Protein AF-A0A7V0VCF1-F1 (afdb_monomer_lite)

Foldseek 3Di:
DVVVVVVVVVVLVVVVPDDLDQQAAQDKDKDKDKDADDPDPFGIKIWMWIWGHNGNFKIKTKIWIKTKDKDKDDDDQWIKMKIKMKIWIWIKMKTWDCPPPDSNDIDIDMDIDTDIWMWIAMDTPGDPPPDDGDDIDIDD

pLDDT: mean 83.68, std 13.82, range [42.38, 97.62]

Radius of gyration: 20.62 Å; chains: 1; bounding box: 43×27×58 Å

Secondary structure (DSSP, 8-state):
-HHHHHHHHHHHHHGGG-------TT-EEEEEEEEE--STT--EEEEEEEEEESSSSEEEEEEEEEEEEEEEEEETTEEEEEEEEEEEEEEEEEEEE-SS--TT--EEEEEEEEEEEEEEEEEEEE-TT-PPPPPPEEE-

Structure (mmCIF, N/CA/C/O backbone):
data_AF-A0A7V0VCF1-F1
#
_entry.id   AF-A0A7V0VCF1-F1
#
loop_
_atom_site.group_PDB
_atom_site.id
_atom_site.type_symbol
_atom_site.label_atom_id
_atom_site.label_alt_id
_atom_site.label_comp_id
_atom_site.label_asym_id
_atom_site.label_entity_id
_atom_site.label_seq_id
_atom_site.pdbx_PDB_ins_code
_atom_site.Cartn_x
_atom_site.Cartn_y
_atom_site.Cartn_z
_atom_site.occupancy
_atom_site.B_iso_or_equiv
_atom_site.auth_seq_id
_atom_site.auth_comp_id
_atom_site.auth_asym_id
_atom_site.auth_atom_id
_atom_site.pdbx_PDB_model_num
ATOM 1 N N . MET A 1 1 ? 20.584 12.384 0.121 1.00 51.34 1 MET A N 1
ATOM 2 C CA . MET A 1 1 ? 19.445 11.437 0.217 1.00 51.34 1 MET A CA 1
ATOM 3 C C . MET A 1 1 ? 19.478 10.575 1.484 1.00 51.34 1 MET A C 1
ATOM 5 O O . MET A 1 1 ? 18.491 10.571 2.201 1.00 51.34 1 MET A O 1
ATOM 9 N N . LYS A 1 2 ? 20.600 9.924 1.839 1.00 48.72 2 LYS A N 1
ATOM 10 C CA . LYS A 1 2 ? 20.688 9.027 3.019 1.00 48.72 2 LYS A CA 1
ATOM 11 C C . LYS A 1 2 ? 20.358 9.682 4.379 1.00 48.72 2 LYS A C 1
ATOM 13 O O . LYS A 1 2 ? 19.742 9.047 5.222 1.00 48.72 2 LYS A O 1
ATOM 18 N N . LYS A 1 3 ? 20.722 10.958 4.575 1.00 52.03 3 LYS A N 1
ATOM 19 C CA . LYS A 1 3 ? 20.475 11.692 5.835 1.00 52.03 3 LYS A CA 1
ATOM 20 C C . LYS A 1 3 ? 18.990 12.013 6.067 1.00 52.03 3 LYS A C 1
ATOM 22 O O . LYS A 1 3 ? 18.524 11.913 7.190 1.00 52.03 3 LYS A O 1
ATOM 27 N N . PHE A 1 4 ? 18.245 12.325 5.004 1.00 67.06 4 PHE A N 1
ATOM 28 C CA . PHE A 1 4 ? 16.803 12.586 5.089 1.00 67.06 4 PHE A CA 1
ATOM 29 C C . PHE A 1 4 ? 15.997 11.300 5.318 1.00 67.06 4 PHE A C 1
ATOM 31 O O . PHE A 1 4 ? 15.060 11.309 6.104 1.00 67.06 4 PHE A O 1
ATOM 38 N N . PHE A 1 5 ? 16.421 10.180 4.719 1.00 73.19 5 PHE A N 1
ATOM 39 C CA . PHE A 1 5 ? 15.826 8.864 4.974 1.00 73.19 5 PHE A CA 1
ATOM 40 C C . PHE A 1 5 ? 15.970 8.441 6.444 1.00 73.19 5 PHE A C 1
ATOM 42 O O . PHE A 1 5 ? 15.001 8.009 7.060 1.00 73.19 5 PHE A O 1
ATOM 49 N N . LEU A 1 6 ? 17.159 8.631 7.031 1.00 72.38 6 LEU A N 1
ATOM 50 C CA . LEU A 1 6 ? 17.410 8.294 8.434 1.00 72.38 6 LEU A CA 1
ATOM 51 C C . LEU A 1 6 ? 16.569 9.153 9.393 1.00 72.38 6 LEU A C 1
ATOM 53 O O . LEU A 1 6 ? 16.010 8.623 10.346 1.00 72.38 6 LEU A O 1
ATOM 57 N N . ILE A 1 7 ? 16.433 10.455 9.115 1.00 79.44 7 ILE A N 1
ATOM 58 C CA . ILE A 1 7 ? 15.603 11.360 9.923 1.00 79.44 7 ILE A CA 1
ATOM 59 C C . ILE A 1 7 ? 14.131 10.935 9.860 1.00 79.44 7 ILE A C 1
ATOM 61 O O . ILE A 1 7 ? 13.516 10.788 10.908 1.00 79.44 7 ILE A O 1
ATOM 65 N N . SER A 1 8 ? 13.583 10.639 8.675 1.00 70.25 8 SER A N 1
ATOM 66 C CA . SER A 1 8 ? 12.193 10.171 8.554 1.00 70.25 8 SER A CA 1
ATOM 67 C C . SER A 1 8 ? 11.934 8.850 9.283 1.00 70.25 8 SER A C 1
ATOM 69 O O . SER A 1 8 ? 10.912 8.725 9.953 1.00 70.25 8 SER A O 1
ATOM 71 N N . VAL A 1 9 ? 12.855 7.882 9.204 1.00 72.50 9 VAL A N 1
ATOM 72 C CA . VAL A 1 9 ? 12.729 6.593 9.911 1.00 72.50 9 VAL A CA 1
ATOM 73 C C . VAL A 1 9 ? 12.764 6.787 11.430 1.00 72.50 9 VAL A C 1
ATOM 75 O O . VAL A 1 9 ? 11.951 6.201 12.140 1.00 72.50 9 VAL A O 1
ATOM 78 N N . VAL A 1 10 ? 13.653 7.651 11.932 1.00 75.88 10 VAL A N 1
ATOM 79 C CA . VAL A 1 10 ? 13.741 7.964 13.367 1.00 75.88 10 VAL A CA 1
ATOM 80 C C . VAL A 1 10 ? 12.496 8.716 13.847 1.00 75.88 10 VAL A C 1
ATOM 82 O O . VAL A 1 10 ? 11.968 8.389 14.904 1.00 75.88 10 VAL A O 1
ATOM 85 N N . THR A 1 11 ? 11.959 9.659 13.067 1.00 70.38 11 THR A N 1
ATOM 86 C CA . THR A 1 11 ? 10.713 10.363 13.417 1.00 70.38 11 THR A CA 1
ATOM 87 C C . THR A 1 11 ? 9.510 9.413 13.478 1.00 70.38 11 THR A C 1
ATOM 89 O O . THR A 1 11 ? 8.710 9.515 14.404 1.00 70.38 11 THR A O 1
ATOM 92 N N . LEU A 1 12 ? 9.404 8.447 12.558 1.00 64.81 12 LEU A N 1
ATOM 93 C CA . LEU A 1 12 ? 8.354 7.417 12.576 1.00 64.81 12 LEU A CA 1
ATOM 94 C C . LEU A 1 12 ? 8.460 6.478 13.792 1.00 64.81 12 LEU A C 1
ATOM 96 O O . LEU A 1 12 ? 7.439 6.129 14.378 1.00 64.81 12 LEU A O 1
ATOM 100 N N . LEU A 1 13 ? 9.679 6.115 14.203 1.00 62.06 13 LEU A N 1
ATOM 101 C CA . LEU A 1 13 ? 9.933 5.273 15.383 1.00 62.06 13 LEU A CA 1
ATOM 102 C C . LEU A 1 13 ? 9.650 5.986 16.713 1.00 62.06 13 LEU A C 1
ATOM 104 O O . LEU A 1 13 ? 9.249 5.346 17.681 1.00 62.06 13 LEU A O 1
ATOM 108 N N . VAL A 1 14 ? 9.840 7.306 16.782 1.00 61.62 14 VAL A N 1
ATOM 109 C CA . VAL A 1 14 ? 9.536 8.084 17.997 1.00 61.62 14 VAL A CA 1
ATOM 110 C C . VAL A 1 14 ? 8.024 8.272 18.176 1.00 61.62 14 VAL A C 1
ATOM 112 O O . VAL A 1 14 ? 7.539 8.323 19.304 1.00 61.62 14 VAL A O 1
ATOM 115 N N . LEU A 1 15 ? 7.256 8.300 17.083 1.00 55.69 15 LEU A N 1
ATOM 116 C CA . LEU A 1 15 ? 5.796 8.428 17.131 1.00 55.69 15 LEU A CA 1
ATOM 117 C C . LEU A 1 15 ? 5.070 7.121 17.505 1.00 55.69 15 LEU A C 1
ATOM 119 O O . LEU A 1 15 ? 3.889 7.168 17.834 1.00 55.69 15 LEU A O 1
ATOM 123 N N . SER A 1 16 ? 5.747 5.965 17.513 1.00 50.94 16 SER A N 1
ATOM 124 C CA . SER A 1 16 ? 5.117 4.666 17.802 1.00 50.94 16 SER A CA 1
ATOM 125 C C . SER A 1 16 ? 5.040 4.304 19.295 1.00 50.94 16 SER A C 1
ATOM 127 O O . SER A 1 16 ? 4.684 3.177 19.627 1.00 50.94 16 SER A O 1
ATOM 129 N N . GLN A 1 17 ? 5.404 5.212 20.210 1.00 43.22 17 GLN A N 1
ATOM 130 C CA . GLN A 1 17 ? 5.553 4.913 21.647 1.00 43.22 17 GLN A CA 1
ATOM 131 C C . GLN A 1 17 ? 4.283 5.144 22.494 1.00 43.22 17 GLN A C 1
ATOM 133 O O . GLN A 1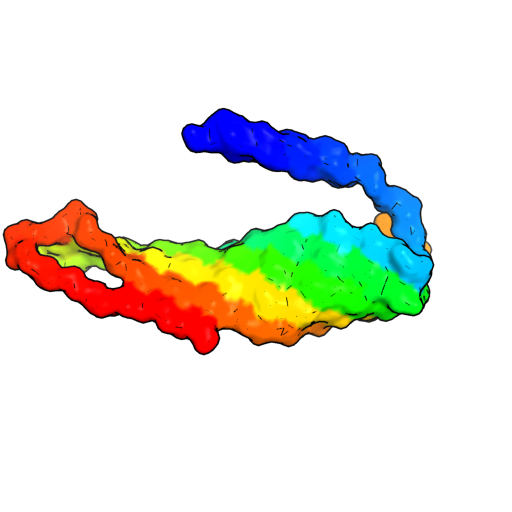 17 ? 4.308 4.896 23.696 1.00 43.22 17 GLN A O 1
ATOM 138 N N . TYR A 1 18 ? 3.157 5.569 21.908 1.00 42.38 18 TYR A N 1
ATOM 139 C CA . TYR A 1 18 ? 1.927 5.828 22.667 1.00 42.38 18 TYR A CA 1
ATOM 140 C C . TYR A 1 18 ? 0.688 5.241 21.994 1.00 42.38 18 TYR A C 1
ATOM 142 O O . TYR A 1 18 ? 0.018 5.921 21.224 1.00 42.38 18 TYR A O 1
ATOM 150 N N . SER A 1 19 ? 0.340 3.998 22.330 1.00 42.62 19 SER A N 1
ATOM 151 C CA . SER A 1 19 ? -1.063 3.555 22.370 1.00 42.62 19 SER A CA 1
ATOM 152 C C . SER A 1 19 ? -1.202 2.244 23.142 1.00 42.62 19 SER A C 1
ATOM 154 O O . SER A 1 19 ? -1.219 1.164 22.569 1.00 42.62 19 SER A O 1
ATOM 156 N N . PHE A 1 20 ? -1.373 2.351 24.462 1.00 45.06 20 PHE A N 1
ATOM 157 C CA . PHE A 1 20 ? -2.037 1.321 25.277 1.00 45.06 20 PHE A CA 1
ATOM 158 C C . PHE A 1 20 ? -3.563 1.538 25.273 1.00 45.06 20 PHE A C 1
ATOM 160 O O . PHE A 1 20 ? -4.230 1.430 26.301 1.00 45.06 20 PHE A O 1
ATOM 167 N N . ALA A 1 21 ? -4.126 1.954 24.137 1.00 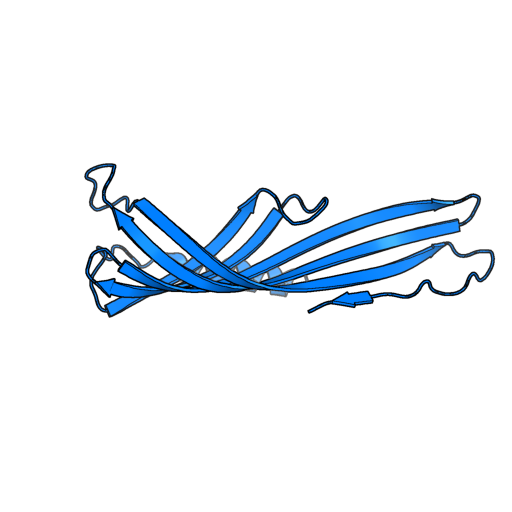51.00 21 ALA A N 1
ATOM 168 C CA . ALA A 1 21 ? -5.536 2.291 24.051 1.00 51.00 21 ALA A CA 1
ATOM 169 C C . ALA A 1 21 ? -6.333 1.042 23.676 1.00 51.00 21 ALA A C 1
ATOM 171 O O . ALA A 1 21 ? -6.407 0.662 22.513 1.00 51.00 21 ALA A O 1
ATOM 172 N N . GLN A 1 22 ? -6.943 0.435 24.693 1.00 60.00 22 GLN A N 1
ATOM 173 C CA . GLN A 1 22 ? -8.069 -0.483 24.551 1.00 60.00 22 GLN A CA 1
ATOM 174 C C . GLN A 1 22 ? -9.029 0.066 23.474 1.00 60.00 22 GLN A C 1
ATOM 176 O O . GLN A 1 22 ? -9.417 1.238 23.543 1.00 60.00 22 GLN A O 1
ATOM 181 N N . VAL A 1 23 ? -9.345 -0.755 22.470 1.00 66.38 23 VAL A N 1
ATOM 182 C CA . VAL A 1 23 ? -10.246 -0.473 21.337 1.00 66.38 23 VAL A CA 1
ATOM 183 C C . VAL A 1 23 ? -11.548 0.129 21.877 1.00 66.38 23 VAL A C 1
ATOM 185 O O . VAL A 1 23 ? -12.319 -0.546 22.556 1.00 66.38 23 VAL A O 1
ATOM 188 N N . LYS A 1 24 ? -11.766 1.430 21.654 1.00 80.06 24 LYS A N 1
ATOM 189 C CA . LYS A 1 24 ? -12.976 2.149 22.077 1.00 80.06 24 LYS A CA 1
ATOM 190 C C . LYS A 1 24 ? -13.572 2.900 20.889 1.00 80.06 24 LYS A C 1
ATOM 192 O O . LYS A 1 24 ? -12.808 3.422 20.075 1.00 80.06 24 LYS A O 1
ATOM 197 N N . PRO A 1 25 ? -14.909 3.015 20.805 1.00 87.69 25 PRO A N 1
ATOM 198 C CA . PRO A 1 25 ? -15.558 3.805 19.772 1.00 87.69 25 PRO A CA 1
ATOM 199 C C . PRO A 1 25 ? -15.020 5.236 19.803 1.00 87.69 25 PRO A C 1
ATOM 201 O O . PRO A 1 25 ? -14.855 5.821 20.875 1.00 87.69 25 PRO A O 1
ATOM 204 N N . GLY A 1 26 ? -14.731 5.786 18.630 1.00 89.00 26 GLY A N 1
ATOM 205 C CA . GLY A 1 26 ? -14.136 7.109 18.480 1.00 89.00 26 GLY A CA 1
ATOM 206 C C . GLY A 1 26 ? -12.607 7.143 18.500 1.00 89.00 26 GLY A C 1
ATOM 207 O O . GLY A 1 26 ? -12.038 8.174 18.136 1.00 89.00 26 GLY A O 1
ATOM 208 N N . ASN A 1 27 ? -11.921 6.052 18.862 1.00 89.06 27 ASN A N 1
ATOM 209 C CA . ASN A 1 27 ? -10.466 6.002 18.728 1.00 89.06 27 ASN A CA 1
ATOM 210 C C . ASN A 1 27 ? -10.068 5.994 17.248 1.00 89.06 27 ASN A C 1
ATOM 212 O O . ASN A 1 27 ? -10.730 5.388 16.403 1.00 89.06 27 ASN A O 1
ATOM 216 N N . THR A 1 28 ? -8.946 6.654 16.963 1.00 91.81 28 THR A N 1
ATOM 217 C CA . THR A 1 28 ? -8.308 6.656 15.646 1.00 91.81 28 THR A CA 1
ATOM 218 C C . THR A 1 28 ? -6.939 6.003 15.751 1.00 91.81 28 THR A C 1
ATOM 220 O O . THR A 1 28 ? -6.167 6.341 16.649 1.00 91.81 28 THR A O 1
ATOM 223 N N . PHE A 1 29 ? -6.624 5.110 14.819 1.00 89.94 29 PHE A N 1
ATOM 224 C CA . PHE A 1 29 ? -5.330 4.447 14.716 1.00 89.94 29 PHE A CA 1
ATOM 225 C C . PHE A 1 29 ? -4.661 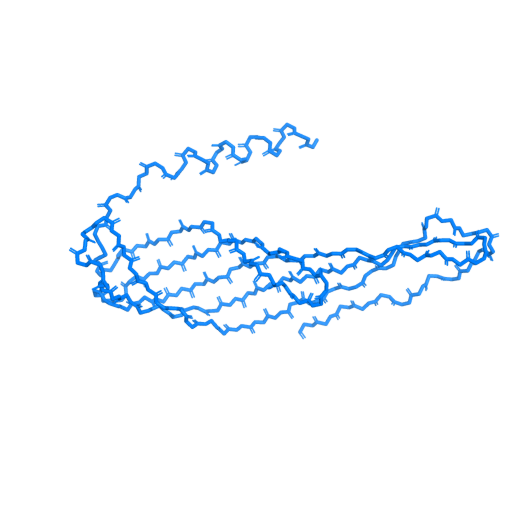4.824 13.401 1.00 89.94 29 PHE A C 1
ATOM 227 O O . PHE A 1 29 ? -5.308 4.912 12.360 1.00 89.94 29 PHE A O 1
ATOM 234 N N . LEU A 1 30 ? -3.352 5.038 13.453 1.00 93.50 30 LEU A N 1
ATOM 235 C CA . LEU A 1 30 ? -2.507 5.239 12.285 1.00 93.50 30 LEU A CA 1
ATOM 236 C C . LEU A 1 30 ? -1.291 4.335 12.443 1.00 93.50 30 LEU A C 1
ATOM 238 O O . LEU A 1 30 ? -0.608 4.403 13.466 1.00 93.50 30 LEU A O 1
ATOM 242 N N . GLY A 1 31 ? -1.018 3.497 11.449 1.00 89.69 31 GLY A N 1
ATOM 243 C CA . GLY A 1 31 ? 0.054 2.517 11.537 1.00 89.69 31 GLY A CA 1
ATOM 244 C C . GLY A 1 31 ? 0.795 2.307 10.221 1.00 89.69 31 GLY A C 1
ATOM 245 O O . GLY A 1 31 ? 0.261 2.566 9.140 1.00 89.69 31 GLY A O 1
ATOM 246 N N . PRO A 1 32 ? 2.055 1.848 10.287 1.00 93.06 32 PRO A N 1
ATOM 247 C CA . PRO A 1 32 ? 2.738 1.302 9.130 1.00 93.06 32 PRO A CA 1
ATOM 248 C C . PRO A 1 32 ? 2.178 -0.075 8.770 1.00 93.06 32 PRO A C 1
ATOM 250 O O . PRO A 1 32 ? 1.840 -0.881 9.635 1.00 93.06 32 PRO A O 1
ATOM 253 N N . LYS A 1 33 ? 2.147 -0.372 7.472 1.00 89.25 33 LYS A N 1
ATOM 254 C CA . LYS A 1 33 ? 1.730 -1.662 6.922 1.00 89.25 33 LYS A CA 1
ATOM 255 C C . LYS A 1 33 ? 2.813 -2.204 6.003 1.00 89.25 33 LYS A C 1
ATOM 257 O O . LYS A 1 33 ? 3.317 -1.486 5.141 1.00 89.25 33 LYS A O 1
ATOM 262 N N . VAL A 1 34 ? 3.129 -3.484 6.151 1.00 90.44 34 VAL A N 1
ATOM 263 C CA . VAL A 1 34 ? 3.980 -4.235 5.222 1.00 90.44 34 VAL A CA 1
ATOM 264 C C . VAL A 1 34 ? 3.176 -5.427 4.723 1.00 90.44 34 VAL A C 1
ATOM 266 O O . VAL A 1 34 ? 2.536 -6.112 5.516 1.00 90.44 34 VAL A O 1
ATOM 269 N N . ALA A 1 35 ? 3.180 -5.659 3.414 1.00 86.25 35 ALA A N 1
ATOM 270 C CA . ALA A 1 35 ? 2.554 -6.821 2.796 1.00 86.25 35 ALA A CA 1
ATOM 271 C C . ALA A 1 35 ? 3.605 -7.692 2.113 1.00 86.25 35 ALA A C 1
ATOM 273 O O . ALA A 1 35 ? 4.502 -7.189 1.431 1.00 86.25 35 ALA A O 1
ATOM 274 N N . LEU A 1 36 ? 3.449 -9.000 2.293 1.00 83.50 36 LEU A N 1
ATOM 275 C CA . LEU A 1 36 ? 4.169 -10.032 1.559 1.00 83.50 36 LEU A CA 1
ATOM 276 C C . LEU A 1 36 ? 3.302 -10.458 0.373 1.00 83.50 36 LEU A C 1
ATOM 278 O O . LEU A 1 36 ? 2.111 -10.705 0.551 1.00 83.50 36 LEU A O 1
ATOM 282 N N . GLY A 1 37 ? 3.900 -10.545 -0.815 1.00 68.25 37 GLY A N 1
ATOM 283 C CA . GLY A 1 37 ? 3.171 -10.836 -2.052 1.00 68.25 37 GLY A CA 1
ATOM 284 C C . GLY A 1 37 ? 2.535 -9.578 -2.643 1.00 68.25 37 GLY A C 1
ATOM 285 O O . GLY A 1 37 ? 1.446 -9.163 -2.254 1.00 68.25 37 GLY A O 1
ATOM 286 N N . GLY A 1 38 ? 3.247 -8.946 -3.575 1.00 64.94 38 GLY A N 1
ATOM 287 C CA . GLY A 1 38 ? 2.726 -7.865 -4.407 1.00 64.94 38 GLY A CA 1
ATOM 288 C C . GLY A 1 38 ? 2.181 -8.379 -5.742 1.00 64.94 38 GLY A C 1
ATOM 289 O O . GLY A 1 38 ? 2.110 -9.579 -5.998 1.00 64.94 38 GLY A O 1
ATOM 290 N N . VAL A 1 39 ? 1.800 -7.451 -6.618 1.00 65.81 39 VAL A N 1
ATOM 291 C CA . VAL A 1 39 ? 1.379 -7.770 -7.990 1.00 65.81 39 VAL A CA 1
ATOM 292 C C . VAL A 1 39 ? 2.611 -8.080 -8.849 1.00 65.81 39 VAL A C 1
ATOM 294 O O . VAL A 1 39 ? 3.586 -7.323 -8.861 1.00 65.81 39 VAL A O 1
ATOM 297 N N . GLY A 1 40 ? 2.569 -9.190 -9.589 1.00 71.69 40 GLY A N 1
ATOM 298 C CA . GLY A 1 40 ? 3.672 -9.641 -10.441 1.00 71.69 40 GLY A CA 1
ATOM 299 C C . GLY A 1 40 ? 4.830 -10.230 -9.630 1.00 71.69 40 GLY A C 1
ATOM 300 O O . GLY A 1 40 ? 4.616 -11.094 -8.785 1.00 71.69 40 GLY A O 1
ATOM 301 N N . LYS A 1 41 ? 6.065 -9.776 -9.890 1.00 76.00 41 LYS A N 1
ATOM 302 C CA . LYS A 1 41 ? 7.263 -10.223 -9.149 1.00 76.00 41 LYS A CA 1
ATOM 303 C C . LYS A 1 41 ? 7.616 -9.348 -7.945 1.00 76.00 41 LYS A C 1
ATOM 305 O O . LYS A 1 41 ? 8.667 -9.544 -7.336 1.00 76.00 41 LYS A O 1
ATOM 310 N N . ALA A 1 42 ? 6.774 -8.380 -7.585 1.00 78.38 42 ALA A N 1
ATOM 311 C CA . ALA A 1 42 ? 7.014 -7.603 -6.380 1.00 78.38 42 ALA A CA 1
ATOM 312 C C . ALA A 1 42 ? 6.861 -8.494 -5.138 1.00 78.38 42 ALA A C 1
ATOM 314 O O . ALA A 1 42 ? 5.788 -9.026 -4.864 1.00 78.38 42 ALA A O 1
ATOM 315 N N . SER A 1 43 ? 7.939 -8.660 -4.374 1.00 77.69 43 SER A N 1
ATOM 316 C CA . SER A 1 43 ? 7.946 -9.499 -3.169 1.00 77.69 43 SER A CA 1
ATOM 317 C C . SER A 1 43 ? 7.378 -8.784 -1.942 1.00 77.69 43 SER A C 1
ATOM 319 O O . SER A 1 43 ? 6.847 -9.435 -1.041 1.00 77.69 43 SER A O 1
ATOM 321 N N . LEU A 1 44 ? 7.470 -7.450 -1.918 1.00 86.94 44 LEU A N 1
ATOM 322 C CA . LEU A 1 44 ? 7.095 -6.614 -0.784 1.00 86.94 44 LEU A CA 1
ATOM 323 C C . LEU A 1 44 ? 6.282 -5.392 -1.216 1.00 86.94 44 LEU A C 1
ATOM 325 O O . LEU A 1 44 ? 6.528 -4.775 -2.257 1.00 86.94 44 LEU A O 1
ATOM 329 N N . GLY A 1 45 ? 5.331 -5.018 -0.367 1.00 88.56 45 GLY A N 1
ATOM 330 C CA . GLY A 1 45 ? 4.657 -3.726 -0.394 1.00 88.56 45 GLY A CA 1
ATOM 331 C C . GLY A 1 45 ? 4.739 -3.053 0.971 1.00 88.56 45 GLY A C 1
ATOM 332 O O . GLY A 1 45 ? 4.736 -3.727 1.999 1.00 88.56 45 GLY A O 1
ATOM 333 N N . TYR A 1 46 ? 4.805 -1.729 0.989 1.00 92.19 46 TYR A N 1
ATOM 334 C CA . TYR A 1 46 ? 4.837 -0.924 2.208 1.00 92.19 46 TYR A CA 1
ATOM 335 C C . TYR A 1 46 ? 3.825 0.208 2.121 1.00 92.19 46 TYR A C 1
ATOM 337 O O . TYR A 1 46 ? 3.508 0.699 1.041 1.00 92.19 46 TYR A O 1
ATOM 345 N N . GLY A 1 47 ? 3.296 0.625 3.260 1.00 92.81 47 GLY A N 1
ATOM 346 C CA . GLY A 1 47 ? 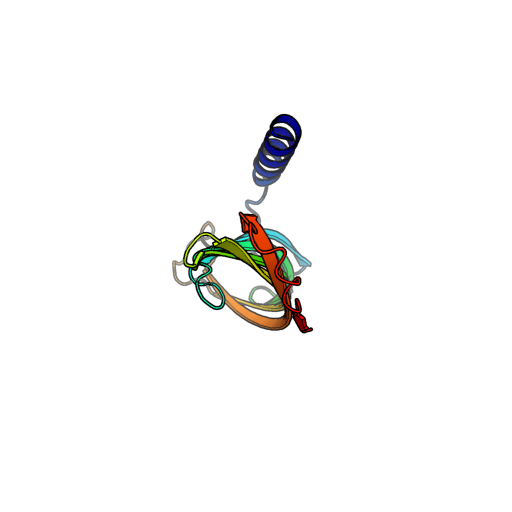2.226 1.600 3.283 1.00 92.81 47 GLY A CA 1
ATOM 347 C C . GLY A 1 47 ? 1.821 2.018 4.679 1.00 92.81 47 GLY A C 1
ATOM 348 O O . GLY A 1 47 ? 2.536 1.773 5.650 1.00 92.81 47 GLY A O 1
ATOM 349 N N . LEU A 1 48 ? 0.656 2.646 4.745 1.00 95.12 48 LEU A N 1
ATOM 350 C CA . LEU A 1 48 ? 0.035 3.129 5.967 1.00 95.12 48 LEU A CA 1
ATOM 351 C C . LEU A 1 48 ? -1.435 2.709 6.001 1.00 95.12 48 LEU A C 1
ATOM 353 O O . LEU A 1 48 ? -2.099 2.669 4.960 1.00 95.12 48 LEU A O 1
ATOM 357 N N . ASN A 1 49 ? -1.942 2.440 7.198 1.00 94.19 49 ASN A N 1
ATOM 358 C CA . ASN A 1 49 ? -3.367 2.326 7.480 1.00 94.19 49 ASN A CA 1
ATOM 359 C C . ASN A 1 49 ? -3.788 3.451 8.424 1.00 94.19 49 ASN A C 1
ATOM 361 O O . ASN A 1 49 ? -3.102 3.722 9.405 1.00 94.19 49 ASN A O 1
ATOM 365 N N . ALA A 1 50 ? -4.920 4.078 8.135 1.00 94.75 50 ALA A N 1
ATOM 366 C CA . ALA A 1 50 ? -5.617 4.967 9.050 1.00 94.75 50 ALA A CA 1
ATOM 367 C C . ALA A 1 50 ? -7.000 4.376 9.310 1.00 94.75 50 ALA A C 1
ATOM 369 O O . ALA A 1 50 ? -7.694 4.016 8.361 1.00 94.75 50 ALA A O 1
ATOM 370 N N . GLU A 1 51 ? -7.395 4.274 10.568 1.00 95.50 51 GLU A N 1
ATOM 371 C CA . GLU A 1 51 ? -8.628 3.624 10.994 1.00 95.50 51 GLU A CA 1
ATOM 372 C C . GLU A 1 51 ? -9.342 4.464 12.046 1.00 95.50 51 GLU A C 1
ATOM 374 O O . GLU A 1 51 ? -8.709 5.013 12.940 1.00 95.50 51 GLU A O 1
ATOM 379 N N . TYR A 1 52 ? -10.665 4.520 11.953 1.00 94.81 52 TYR A N 1
ATOM 380 C CA . TYR A 1 52 ? -11.559 5.100 12.937 1.00 94.81 52 TYR A CA 1
ATOM 381 C C . TYR A 1 52 ? -12.561 4.043 13.412 1.00 94.81 52 TYR A C 1
ATOM 383 O O . TYR A 1 52 ? -13.283 3.458 12.600 1.00 94.81 52 TYR A O 1
ATOM 391 N N . LEU A 1 53 ? -12.636 3.815 14.724 1.00 93.94 53 LEU A N 1
ATOM 392 C CA . LEU A 1 53 ? -13.575 2.857 15.306 1.00 93.94 53 LEU A CA 1
ATOM 393 C C . LEU A 1 53 ? -14.981 3.449 15.416 1.00 93.94 53 LEU A C 1
ATOM 395 O O . LEU A 1 53 ? -15.219 4.384 16.181 1.00 93.94 53 LEU A O 1
ATOM 399 N N . LEU A 1 54 ? -15.935 2.849 14.703 1.00 93.44 54 LEU A N 1
ATOM 400 C CA . LEU A 1 54 ? -17.360 3.181 14.792 1.00 93.44 54 LEU A CA 1
ATOM 401 C C . LEU A 1 54 ? -18.024 2.547 16.020 1.00 93.44 54 LEU A C 1
ATOM 403 O O . LEU A 1 54 ? -18.995 3.077 16.553 1.00 93.44 54 LEU A O 1
ATOM 407 N N . SER A 1 55 ? -17.518 1.397 16.460 1.00 91.38 55 SER A N 1
ATOM 408 C CA . SER A 1 55 ? -18.005 0.665 17.631 1.00 91.38 55 SER A CA 1
ATOM 409 C C . SER A 1 55 ? -16.857 -0.096 18.298 1.00 91.38 55 SER A C 1
ATOM 411 O O . SER A 1 55 ? -15.713 0.005 17.863 1.00 91.38 55 SER A O 1
ATOM 413 N N . ASN A 1 56 ? -17.152 -0.886 19.334 1.00 87.25 56 ASN A N 1
ATOM 414 C CA . ASN A 1 56 ? -16.150 -1.717 20.013 1.00 87.25 56 ASN A CA 1
ATOM 415 C C . ASN A 1 56 ? -15.515 -2.776 19.095 1.00 87.25 56 ASN A C 1
ATOM 417 O O . ASN A 1 56 ? -14.468 -3.311 19.433 1.00 87.25 56 ASN A O 1
ATOM 421 N N . ASN A 1 57 ? -16.154 -3.107 17.969 1.00 91.31 57 ASN A N 1
ATOM 422 C CA . ASN A 1 57 ? -15.746 -4.224 17.119 1.00 91.31 57 ASN A CA 1
ATOM 423 C C . ASN A 1 57 ? -15.626 -3.854 15.645 1.00 91.31 57 ASN A C 1
ATOM 425 O O . ASN A 1 57 ? -15.228 -4.699 14.857 1.00 91.31 57 ASN A O 1
ATOM 429 N N . LEU A 1 58 ? -16.001 -2.641 15.241 1.00 94.62 58 LEU A N 1
ATOM 430 C CA . LEU A 1 58 ? -16.065 -2.273 13.831 1.00 94.62 58 LEU A CA 1
ATOM 431 C C . LEU A 1 58 ? -15.383 -0.935 13.601 1.00 94.62 58 LEU A C 1
ATOM 433 O O . LEU A 1 58 ? -15.732 0.057 14.248 1.00 94.62 58 LEU A O 1
ATOM 437 N N . GLY A 1 59 ? -14.457 -0.924 12.650 1.00 95.19 59 GLY A N 1
ATOM 438 C CA . GLY A 1 59 ? -13.742 0.258 12.207 1.00 95.19 59 GLY A CA 1
ATOM 439 C C . GLY A 1 59 ? -13.867 0.468 10.705 1.00 95.19 59 GLY A C 1
ATOM 440 O O . GLY A 1 59 ? -14.183 -0.435 9.926 1.00 95.19 59 GLY A O 1
ATOM 441 N N . VAL A 1 60 ? -13.654 1.712 10.300 1.00 97.56 60 VAL A N 1
ATOM 442 C CA . VAL A 1 60 ? -13.592 2.127 8.900 1.00 97.56 60 VAL A CA 1
ATOM 443 C C . VAL A 1 60 ? -12.384 3.015 8.698 1.00 97.56 60 VAL A C 1
ATOM 445 O O . VAL A 1 60 ? -11.946 3.712 9.611 1.00 97.56 60 VAL A O 1
ATOM 448 N N . GLY A 1 61 ? -11.833 3.021 7.495 1.00 96.00 61 GLY A N 1
ATOM 449 C CA . GLY A 1 61 ? -10.643 3.807 7.252 1.00 96.00 61 GLY A CA 1
ATOM 450 C C . GLY A 1 61 ? -10.100 3.689 5.848 1.00 96.00 61 GLY A C 1
ATOM 451 O O . GLY A 1 61 ? -10.817 3.356 4.903 1.00 96.00 61 GLY A O 1
ATOM 452 N N . PHE A 1 62 ? -8.809 3.965 5.728 1.00 97.12 62 PHE A N 1
ATOM 453 C CA . PHE A 1 62 ? -8.096 3.964 4.465 1.00 97.12 62 PHE A CA 1
ATOM 454 C C . PHE A 1 62 ? -6.757 3.252 4.595 1.00 97.12 62 PHE A C 1
ATOM 456 O O . PHE A 1 62 ? -6.055 3.368 5.599 1.00 97.12 62 PHE A O 1
ATOM 463 N N . THR A 1 63 ? -6.386 2.547 3.535 1.00 95.56 63 THR A N 1
ATOM 464 C CA . THR A 1 63 ? -5.064 1.963 3.354 1.00 95.56 63 THR A CA 1
ATOM 465 C C . THR A 1 63 ? -4.432 2.557 2.099 1.00 95.56 63 THR A C 1
ATOM 467 O O . THR A 1 63 ? -5.004 2.485 1.010 1.00 95.56 63 THR A O 1
ATOM 470 N N . GLY A 1 64 ? -3.228 3.104 2.249 1.00 95.50 64 GLY A N 1
ATOM 471 C CA . GLY A 1 64 ? -2.370 3.516 1.141 1.00 95.50 64 GLY A CA 1
ATOM 472 C C . GLY A 1 64 ? -1.137 2.624 1.085 1.00 95.50 64 GLY A C 1
ATOM 473 O O . GLY A 1 64 ? -0.454 2.486 2.097 1.00 95.50 64 GLY A O 1
ATOM 474 N N . MET A 1 65 ? -0.836 2.010 -0.061 1.00 93.56 65 MET A N 1
ATOM 475 C CA . MET A 1 65 ? 0.341 1.141 -0.208 1.00 93.56 65 MET A CA 1
ATOM 476 C C . MET A 1 65 ? 1.101 1.405 -1.501 1.00 93.56 65 MET A C 1
ATOM 478 O O . MET A 1 65 ? 0.514 1.747 -2.520 1.00 93.56 65 MET A O 1
ATOM 482 N N . TYR A 1 66 ? 2.407 1.174 -1.465 1.00 92.12 66 TYR A N 1
ATOM 483 C CA . TYR A 1 66 ? 3.287 1.131 -2.620 1.00 92.12 66 TYR A CA 1
ATOM 484 C C . TYR A 1 66 ? 3.942 -0.247 -2.715 1.00 92.12 66 TYR A C 1
ATOM 486 O O . TYR A 1 66 ? 4.363 -0.823 -1.711 1.00 92.12 66 TYR A O 1
ATOM 494 N N . SER A 1 67 ? 4.077 -0.759 -3.931 1.00 92.31 67 SER A N 1
ATOM 495 C CA . SER A 1 67 ? 4.883 -1.939 -4.230 1.00 92.31 67 SER A CA 1
ATOM 496 C C . SER A 1 67 ? 5.540 -1.767 -5.592 1.00 92.31 67 SER A C 1
ATOM 498 O O . SER A 1 67 ? 4.926 -1.229 -6.510 1.00 92.31 67 SER A O 1
ATOM 500 N N . GLY A 1 68 ? 6.785 -2.201 -5.747 1.00 91.06 68 GLY A N 1
ATOM 501 C CA . GLY A 1 68 ? 7.490 -2.071 -7.015 1.00 91.06 68 GLY A CA 1
ATOM 502 C C . GLY A 1 68 ? 8.608 -3.085 -7.162 1.00 91.06 68 GLY A C 1
ATOM 503 O O . GLY A 1 68 ? 9.123 -3.610 -6.175 1.00 91.06 68 GLY A O 1
ATOM 504 N N . TYR A 1 69 ? 8.960 -3.365 -8.409 1.00 90.69 69 TYR A N 1
ATOM 505 C CA . TYR A 1 69 ? 10.049 -4.260 -8.773 1.00 90.69 69 TYR A CA 1
ATOM 506 C C . TYR A 1 69 ? 10.648 -3.841 -10.113 1.00 90.69 69 TYR A C 1
ATOM 508 O O . TYR A 1 69 ? 10.026 -3.110 -10.884 1.00 90.69 69 TYR A O 1
ATOM 516 N N . SER A 1 70 ? 11.857 -4.318 -10.384 1.00 92.12 70 SER A N 1
ATOM 517 C CA . SER A 1 70 ? 12.525 -4.107 -11.663 1.00 92.12 70 SER A CA 1
ATOM 518 C C . SER A 1 70 ? 12.989 -5.432 -12.244 1.00 92.12 70 SER A C 1
ATOM 520 O O . SER A 1 70 ? 13.276 -6.378 -11.510 1.00 92.12 70 SER A O 1
ATOM 522 N N . GLU A 1 71 ? 13.079 -5.477 -13.565 1.00 91.81 71 GLU A N 1
ATOM 523 C CA . GLU A 1 71 ? 13.586 -6.607 -14.326 1.00 91.81 71 GLU A CA 1
ATOM 524 C C . GLU A 1 71 ? 14.624 -6.124 -15.333 1.00 91.81 71 GLU A C 1
ATOM 526 O O . GLU A 1 71 ? 14.337 -5.261 -16.166 1.00 91.81 71 GLU A O 1
ATOM 531 N N . ASP A 1 72 ? 15.817 -6.706 -15.267 1.00 93.50 72 ASP A N 1
ATOM 532 C CA . ASP A 1 72 ? 16.892 -6.421 -16.208 1.00 93.50 72 ASP A CA 1
ATOM 533 C C . ASP A 1 72 ? 16.833 -7.384 -17.393 1.00 93.50 72 ASP A C 1
ATOM 535 O O . ASP A 1 72 ? 16.714 -8.600 -17.232 1.00 93.50 72 ASP A O 1
ATOM 539 N N . TYR A 1 73 ? 16.970 -6.829 -18.592 1.00 91.19 73 TYR A N 1
ATOM 540 C CA . TYR A 1 73 ? 17.000 -7.566 -19.844 1.00 91.19 73 TYR A CA 1
ATOM 541 C C . TYR A 1 73 ? 18.315 -7.300 -20.563 1.00 91.19 73 TYR A C 1
ATOM 543 O O . TYR A 1 73 ? 18.721 -6.153 -20.769 1.00 91.19 73 TYR A O 1
ATOM 551 N N . ASN A 1 74 ? 18.959 -8.388 -20.978 1.00 91.81 74 ASN A N 1
ATOM 552 C CA . ASN A 1 74 ? 20.166 -8.360 -21.786 1.00 91.81 74 ASN A CA 1
ATOM 553 C C . ASN A 1 74 ? 19.853 -8.951 -23.159 1.00 91.81 74 ASN A C 1
ATOM 555 O O . ASN A 1 74 ? 19.394 -10.086 -23.276 1.00 91.81 74 ASN A O 1
ATOM 559 N N . PHE A 1 75 ? 20.123 -8.167 -24.190 1.00 85.56 75 PHE A N 1
ATOM 560 C CA . PHE A 1 75 ? 20.065 -8.540 -25.595 1.00 85.56 75 PHE A CA 1
ATOM 561 C C . PHE A 1 75 ? 21.493 -8.562 -26.147 1.00 85.56 75 PHE A C 1
ATOM 563 O O . PHE A 1 75 ? 22.413 -8.025 -25.532 1.00 85.56 75 PHE A O 1
ATOM 570 N N . PHE A 1 76 ? 21.707 -9.175 -27.311 1.00 83.12 76 PHE A N 1
ATOM 571 C CA . PHE A 1 76 ? 23.031 -9.238 -27.939 1.00 83.12 76 PHE A CA 1
ATOM 572 C C . PHE A 1 76 ? 23.625 -7.823 -28.119 1.00 83.12 76 PHE A C 1
ATOM 574 O O . PHE A 1 76 ? 23.226 -7.083 -29.012 1.00 83.12 76 PHE A O 1
ATOM 581 N N . GLY A 1 77 ? 24.536 -7.425 -27.224 1.00 83.44 77 GLY A N 1
ATOM 582 C CA . GLY A 1 77 ? 25.169 -6.102 -27.196 1.00 83.44 77 GLY A CA 1
ATOM 583 C C . GLY A 1 77 ? 24.369 -4.965 -26.539 1.00 83.44 77 GLY A C 1
ATOM 584 O O . GLY A 1 77 ? 24.967 -3.943 -26.229 1.00 83.44 77 GLY A O 1
ATOM 585 N N . ALA A 1 78 ? 23.071 -5.114 -26.265 1.00 88.88 78 ALA A N 1
ATOM 586 C CA . ALA A 1 78 ? 22.226 -4.067 -25.672 1.00 88.88 78 ALA A CA 1
ATOM 587 C C . ALA A 1 78 ? 21.611 -4.522 -24.342 1.00 88.88 78 ALA A C 1
ATOM 589 O O . ALA A 1 78 ? 21.364 -5.705 -24.143 1.00 88.88 78 ALA A O 1
ATOM 590 N N . SER A 1 79 ? 21.325 -3.603 -23.424 1.00 93.31 79 SER A N 1
ATOM 591 C CA . SER A 1 79 ? 20.669 -3.938 -22.157 1.00 93.31 79 SER A CA 1
ATOM 592 C C . SER A 1 79 ? 19.781 -2.813 -21.655 1.00 93.31 79 SER A C 1
ATOM 594 O O . SER A 1 79 ? 20.036 -1.630 -21.898 1.00 93.31 79 SER A O 1
ATOM 596 N N . GLY A 1 80 ? 18.739 -3.169 -20.917 1.00 93.19 80 GLY A N 1
ATOM 597 C CA . GLY A 1 80 ? 17.878 -2.200 -20.258 1.00 93.19 80 GLY A CA 1
ATOM 598 C C . GLY A 1 80 ? 17.040 -2.822 -19.157 1.00 93.19 80 GLY A C 1
ATOM 599 O O . GLY A 1 80 ? 17.047 -4.036 -18.962 1.00 93.19 80 GLY A O 1
ATOM 600 N N . THR A 1 81 ? 16.351 -1.964 -18.422 1.00 95.12 81 THR A N 1
ATOM 601 C CA . THR A 1 81 ? 15.595 -2.322 -17.230 1.00 95.12 81 THR A CA 1
ATOM 602 C C . THR A 1 81 ? 14.152 -1.891 -17.405 1.00 95.12 81 THR A C 1
ATOM 604 O O . THR A 1 81 ? 13.881 -0.724 -17.699 1.00 95.12 81 THR A O 1
ATOM 607 N N . TRP A 1 82 ? 13.227 -2.820 -17.179 1.00 93.69 82 TRP A N 1
ATOM 608 C CA . TRP A 1 82 ? 11.839 -2.483 -16.896 1.00 93.69 82 TRP A CA 1
ATOM 609 C C . TRP A 1 82 ? 11.681 -2.224 -15.402 1.00 93.69 82 TRP A C 1
ATOM 611 O O . TRP A 1 82 ? 12.101 -3.036 -14.584 1.00 93.69 82 TRP A O 1
ATOM 621 N N . SER A 1 83 ? 11.055 -1.111 -15.042 1.00 93.19 83 SER A N 1
ATOM 622 C CA . SER A 1 83 ? 10.649 -0.798 -13.676 1.00 93.19 83 SER A CA 1
ATOM 623 C C . SER A 1 83 ? 9.136 -0.708 -13.601 1.00 93.19 83 SER A C 1
ATOM 625 O O . SER A 1 83 ? 8.511 0.038 -14.359 1.00 93.19 83 SER A O 1
ATOM 627 N N . TYR A 1 84 ? 8.575 -1.446 -12.652 1.00 91.75 84 TYR A N 1
ATOM 628 C CA . TYR A 1 84 ? 7.149 -1.550 -12.403 1.00 91.75 84 TYR A CA 1
ATOM 629 C C . TYR A 1 84 ? 6.832 -1.027 -11.009 1.00 91.75 84 TYR A C 1
ATOM 631 O O . TYR A 1 84 ? 7.501 -1.379 -10.032 1.00 91.75 84 TYR A O 1
ATOM 639 N N . SER A 1 85 ? 5.788 -0.218 -10.898 1.00 91.69 85 SER A N 1
ATOM 640 C CA . SER A 1 85 ? 5.285 0.263 -9.617 1.00 91.69 85 SER A CA 1
ATOM 641 C C . SER A 1 85 ? 3.769 0.180 -9.548 1.00 91.69 85 SER A C 1
ATOM 643 O O . SER A 1 85 ? 3.066 0.234 -10.553 1.00 91.69 85 SER A O 1
ATOM 645 N N . ASN A 1 86 ? 3.284 0.012 -8.326 1.00 91.38 86 ASN A N 1
ATOM 646 C CA . ASN A 1 86 ? 1.886 -0.109 -7.969 1.00 91.38 86 ASN A CA 1
ATOM 647 C C . ASN A 1 86 ? 1.629 0.790 -6.769 1.00 91.38 86 ASN A C 1
ATOM 649 O O . ASN A 1 86 ? 2.274 0.625 -5.729 1.00 91.38 86 ASN A O 1
ATOM 653 N N . ILE A 1 87 ? 0.676 1.703 -6.903 1.00 92.75 87 ILE A N 1
ATOM 654 C CA . ILE A 1 87 ? 0.160 2.507 -5.798 1.00 92.75 87 ILE A CA 1
ATOM 655 C C . ILE A 1 87 ? -1.286 2.086 -5.560 1.00 92.75 87 ILE A C 1
ATOM 657 O O . ILE A 1 87 ? -2.115 2.163 -6.462 1.00 92.75 87 ILE A O 1
ATOM 661 N N . TYR A 1 88 ? -1.587 1.638 -4.348 1.00 91.88 88 TYR A N 1
ATOM 662 C CA . TYR A 1 88 ? -2.919 1.227 -3.924 1.00 91.88 88 TYR A CA 1
ATOM 663 C C . TYR A 1 88 ? -3.511 2.303 -3.029 1.00 91.88 88 TYR A C 1
ATOM 665 O O . TYR A 1 88 ? -2.879 2.705 -2.049 1.00 91.88 88 TYR A O 1
ATOM 673 N N . ILE A 1 89 ? -4.730 2.726 -3.340 1.00 94.69 89 ILE A N 1
ATOM 674 C CA . ILE A 1 89 ? -5.524 3.617 -2.494 1.00 94.69 89 ILE A CA 1
ATOM 675 C C . ILE A 1 89 ? -6.853 2.917 -2.255 1.00 94.6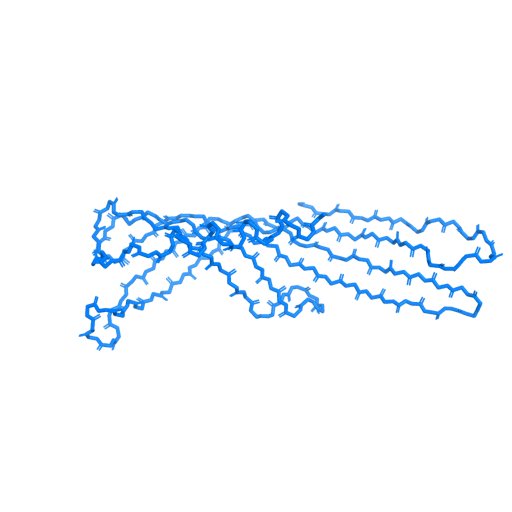9 89 ILE A C 1
ATOM 677 O O . ILE A 1 89 ? -7.630 2.714 -3.188 1.00 94.69 89 ILE A O 1
ATOM 681 N N . MET A 1 90 ? -7.084 2.498 -1.013 1.00 95.88 90 MET A N 1
ATOM 682 C CA . MET A 1 90 ? -8.198 1.625 -0.656 1.00 95.88 90 MET A CA 1
ATOM 683 C C . MET A 1 90 ? -8.960 2.169 0.541 1.00 95.88 90 MET A C 1
ATOM 685 O O . MET A 1 90 ? -8.356 2.606 1.518 1.00 95.88 90 MET A O 1
ATOM 689 N N . GLY A 1 91 ? -10.286 2.095 0.476 1.00 97.62 91 GLY A N 1
ATOM 690 C CA . GLY A 1 91 ? -11.125 2.120 1.665 1.00 97.62 91 GLY A CA 1
ATOM 691 C C . GLY A 1 91 ? -11.009 0.785 2.397 1.00 97.62 91 GLY A C 1
ATOM 692 O O . GLY A 1 91 ? -10.836 -0.266 1.774 1.00 97.62 91 GLY A O 1
ATOM 693 N N . MET A 1 92 ? -11.086 0.833 3.719 1.00 96.75 92 MET A N 1
ATOM 694 C CA . MET A 1 92 ? -10.908 -0.308 4.606 1.00 96.75 92 MET A CA 1
ATOM 695 C C . MET A 1 92 ? -12.086 -0.400 5.575 1.00 96.75 92 MET A C 1
ATOM 697 O O . MET A 1 92 ? -12.502 0.609 6.140 1.00 96.75 92 MET A O 1
ATOM 701 N N . VAL A 1 93 ? -12.588 -1.613 5.788 1.00 97.19 93 VAL A N 1
ATOM 702 C CA . VAL A 1 93 ? -13.489 -1.961 6.893 1.00 97.19 93 VAL A CA 1
ATOM 703 C C . VAL A 1 93 ? -12.796 -3.021 7.734 1.00 97.19 93 VAL A C 1
ATOM 705 O O . VAL A 1 93 ? -12.293 -4.008 7.192 1.00 97.19 93 VAL A O 1
ATOM 708 N N . THR A 1 94 ? -12.760 -2.821 9.043 1.00 96.00 94 THR A N 1
ATOM 709 C CA . THR A 1 94 ? -12.138 -3.728 10.012 1.00 96.00 94 THR A CA 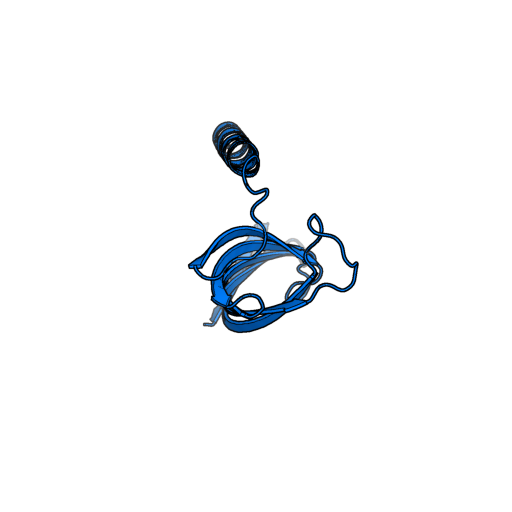1
ATOM 710 C C . THR A 1 94 ? -13.192 -4.292 10.949 1.00 96.00 94 THR A C 1
ATOM 712 O O . THR A 1 94 ? -14.156 -3.617 11.319 1.00 96.00 94 THR A O 1
ATOM 715 N N . TYR A 1 95 ? -13.013 -5.554 11.326 1.00 94.94 95 TYR A N 1
ATOM 716 C CA . TYR A 1 95 ? -13.786 -6.192 12.377 1.00 94.94 95 TYR A CA 1
ATOM 717 C C . TYR A 1 95 ? -12.836 -6.782 13.417 1.00 94.94 95 TYR A C 1
ATOM 719 O O . TYR A 1 95 ? -12.040 -7.666 13.093 1.00 94.94 95 TYR A O 1
ATOM 727 N N . HIS A 1 96 ? -12.921 -6.273 14.642 1.00 92.19 96 HIS A N 1
ATOM 728 C CA . HIS A 1 96 ? -12.085 -6.634 15.781 1.00 92.19 96 HIS A CA 1
ATOM 729 C C . HIS A 1 96 ? -12.780 -7.702 16.617 1.00 92.19 96 HIS A C 1
ATOM 731 O O . HIS A 1 96 ? -13.967 -7.600 16.950 1.00 92.19 96 HIS A O 1
ATOM 737 N N . PHE A 1 97 ? -12.030 -8.732 16.967 1.00 89.50 97 PHE A N 1
ATOM 738 C CA . PHE A 1 97 ? -12.481 -9.863 17.760 1.00 89.50 97 PHE A CA 1
ATOM 739 C C . PHE A 1 97 ? -11.345 -10.291 18.676 1.00 89.50 97 PHE A C 1
ATOM 741 O O . PHE A 1 97 ? -10.192 -10.271 18.277 1.00 89.50 97 PHE A O 1
ATOM 748 N N . ASP A 1 98 ? -11.645 -10.703 19.900 1.00 87.44 98 ASP A N 1
ATOM 749 C CA . ASP A 1 98 ? -10.613 -11.107 20.854 1.00 87.44 98 ASP A CA 1
ATOM 750 C C . ASP A 1 98 ? -10.429 -12.631 20.819 1.00 87.44 98 ASP A C 1
ATOM 752 O O . ASP A 1 98 ? -11.128 -13.371 21.511 1.00 87.44 98 ASP A O 1
ATOM 756 N N . VAL A 1 99 ? -9.524 -13.121 19.964 1.00 86.75 99 VAL A N 1
ATOM 757 C CA . VAL A 1 99 ? -9.219 -14.564 19.870 1.00 86.75 99 VAL A CA 1
ATOM 758 C C . VAL A 1 99 ? -8.382 -15.046 21.053 1.00 86.75 99 VAL A C 1
ATOM 760 O O . VAL A 1 99 ? -8.454 -16.218 21.417 1.00 86.75 99 VAL A O 1
ATOM 763 N N . PHE A 1 100 ? -7.585 -14.163 21.653 1.00 85.69 100 PHE A N 1
ATOM 764 C CA . PHE A 1 100 ? -6.577 -14.537 22.645 1.00 85.69 100 PHE A CA 1
ATOM 765 C C . PHE A 1 100 ? -6.970 -14.182 24.087 1.00 85.69 100 PHE A C 1
ATOM 767 O O . PHE A 1 100 ? -6.233 -14.522 25.012 1.00 85.69 100 PHE A O 1
ATOM 774 N N . GLY A 1 101 ? -8.119 -13.533 24.291 1.00 82.50 101 GLY A N 1
ATOM 775 C CA . GLY A 1 101 ? -8.631 -13.125 25.599 1.00 82.50 101 GLY A CA 1
ATOM 776 C C . GLY A 1 101 ? -7.751 -12.084 26.293 1.00 82.50 101 GLY A C 1
ATOM 777 O O . GLY A 1 101 ? -7.700 -12.059 27.524 1.00 82.50 101 GLY A O 1
ATOM 778 N N . SER A 1 102 ? -6.972 -11.304 25.536 1.00 80.69 102 SER A N 1
ATOM 779 C CA . SER A 1 102 ? -5.887 -10.481 26.080 1.00 80.69 102 SER A CA 1
ATOM 780 C C . SER A 1 102 ? -6.096 -8.999 25.780 1.00 80.69 102 SER A C 1
ATOM 782 O O . SER A 1 102 ? -6.120 -8.609 24.615 1.00 80.69 102 SER A O 1
ATOM 784 N N . PRO A 1 103 ? -6.120 -8.120 26.800 1.00 77.88 103 PRO A N 1
ATOM 785 C CA . PRO A 1 103 ? -6.281 -6.681 26.588 1.00 77.88 103 PRO A CA 1
ATOM 786 C C . PRO A 1 103 ? -5.088 -6.032 25.867 1.00 77.88 103 PRO A C 1
ATOM 788 O O . PRO A 1 103 ? -5.193 -4.889 25.428 1.00 77.88 103 PRO A O 1
ATOM 791 N N . SER A 1 104 ? -3.957 -6.737 25.763 1.00 81.62 104 SER A N 1
ATOM 792 C CA . SER A 1 104 ? -2.742 -6.260 25.094 1.00 81.62 104 SER A CA 1
ATOM 793 C C . SER A 1 104 ? -2.627 -6.721 23.642 1.00 81.62 104 SER A C 1
ATOM 795 O O . SER A 1 104 ? -1.720 -6.268 22.944 1.00 81.62 104 SER A O 1
ATOM 797 N N . PHE A 1 105 ? -3.477 -7.650 23.194 1.00 82.94 105 PHE A N 1
ATOM 798 C CA . PHE A 1 105 ? -3.393 -8.222 21.857 1.00 82.94 105 PHE A CA 1
ATOM 799 C C . PHE A 1 105 ? -4.765 -8.243 21.201 1.00 82.94 105 PHE A C 1
ATOM 801 O O . PHE A 1 105 ? -5.621 -9.053 21.536 1.00 82.94 105 PHE A O 1
ATOM 808 N N . ASP A 1 106 ? -4.940 -7.346 20.244 1.00 84.56 106 ASP A N 1
ATOM 809 C CA . ASP A 1 106 ? -6.183 -7.184 19.516 1.00 84.56 106 ASP A CA 1
ATOM 810 C C . ASP A 1 106 ? -6.080 -7.860 18.147 1.00 84.56 106 ASP A C 1
ATOM 812 O O . ASP A 1 106 ? -5.210 -7.533 17.333 1.00 84.56 106 ASP A O 1
ATOM 816 N N . THR A 1 107 ? -6.949 -8.840 17.906 1.00 90.06 107 THR A N 1
ATOM 817 C CA . THR A 1 107 ? -7.053 -9.499 16.605 1.00 90.06 107 THR A CA 1
ATOM 818 C C . THR A 1 107 ? -8.155 -8.878 15.776 1.00 90.06 107 THR A C 1
ATOM 820 O O . THR A 1 107 ? -9.248 -8.598 16.256 1.00 90.06 107 THR A O 1
ATOM 823 N N . TYR A 1 108 ? -7.895 -8.717 14.486 1.00 91.81 108 TYR A N 1
ATOM 824 C CA . TYR A 1 108 ? -8.888 -8.178 13.577 1.00 91.81 108 TYR A CA 1
ATOM 825 C C . TYR A 1 108 ? -8.757 -8.785 12.187 1.00 91.81 108 TYR A C 1
ATOM 827 O O . TYR A 1 108 ? -7.690 -9.235 11.760 1.00 91.81 108 TYR A O 1
ATOM 835 N N . GLY A 1 109 ? -9.875 -8.784 11.473 1.00 94.00 109 GLY A N 1
ATOM 836 C CA . GLY A 1 109 ? -9.937 -9.017 10.038 1.00 94.00 109 GLY A CA 1
ATOM 837 C C . GLY A 1 109 ? -10.212 -7.702 9.322 1.00 94.00 109 GLY A C 1
ATOM 838 O O . GLY A 1 109 ? -10.940 -6.856 9.838 1.00 94.00 109 GLY A O 1
ATOM 839 N N . ALA A 1 110 ? -9.651 -7.529 8.127 1.00 93.62 110 ALA A N 1
ATOM 840 C CA . ALA A 1 110 ? -9.864 -6.330 7.328 1.00 93.62 110 ALA A CA 1
ATOM 841 C C . ALA A 1 110 ? -10.289 -6.681 5.902 1.00 93.62 110 ALA A C 1
ATOM 843 O O . ALA A 1 110 ? -9.650 -7.493 5.231 1.00 93.62 110 ALA A O 1
ATOM 844 N N . PHE A 1 111 ? -11.323 -6.002 5.419 1.00 96.44 111 PHE A N 1
ATOM 845 C CA . PHE A 1 111 ? -11.720 -5.988 4.018 1.00 96.44 111 PHE A CA 1
ATOM 846 C C . PHE A 1 111 ? -11.299 -4.656 3.392 1.00 96.44 111 PHE A C 1
ATOM 848 O O . PHE A 1 111 ? -11.526 -3.597 3.973 1.00 96.44 111 PHE A O 1
ATOM 855 N N . ASN A 1 112 ? -10.659 -4.703 2.222 1.00 94.06 112 ASN A N 1
ATOM 856 C CA . ASN A 1 112 ? -10.170 -3.517 1.520 1.00 94.06 112 ASN A CA 1
ATOM 857 C C . ASN A 1 112 ? -10.727 -3.492 0.096 1.00 94.06 112 ASN A C 1
ATOM 859 O O . ASN A 1 112 ? -10.687 -4.506 -0.599 1.00 94.06 112 ASN A O 1
ATOM 863 N N . LEU A 1 113 ? -11.195 -2.325 -0.341 1.00 96.38 113 LEU A N 1
ATOM 864 C CA . LEU A 1 113 ? -11.639 -2.084 -1.711 1.00 96.38 113 LEU A CA 1
ATOM 865 C C . LEU A 1 113 ? -11.067 -0.758 -2.201 1.00 96.38 113 LEU A C 1
ATOM 867 O O . LEU A 1 113 ? -11.136 0.253 -1.501 1.00 96.38 113 LEU A O 1
ATOM 871 N N . GLY A 1 114 ? -10.514 -0.743 -3.409 1.00 93.69 114 GLY A N 1
ATOM 872 C CA . GLY A 1 114 ? -9.967 0.480 -3.972 1.00 93.69 114 GLY A CA 1
ATOM 873 C C . GLY A 1 114 ? -9.333 0.312 -5.335 1.00 93.69 114 GLY A C 1
ATOM 874 O O . GLY A 1 114 ? -9.547 -0.687 -6.019 1.00 93.69 114 GLY A O 1
ATOM 875 N N . TYR A 1 115 ? -8.543 1.318 -5.694 1.00 92.88 115 TYR A N 1
ATOM 876 C CA . TYR A 1 115 ? -7.884 1.422 -6.987 1.00 92.88 115 TYR A CA 1
ATOM 877 C C . TYR A 1 115 ? -6.403 1.079 -6.875 1.00 92.88 115 TYR A C 1
ATOM 879 O O . TYR A 1 115 ? -5.749 1.344 -5.860 1.00 92.88 115 TYR A O 1
ATOM 887 N N . ASN A 1 116 ? -5.883 0.511 -7.957 1.00 91.12 116 ASN A N 1
ATOM 888 C CA . ASN A 1 116 ? -4.469 0.274 -8.168 1.00 91.12 116 ASN A CA 1
ATOM 889 C C . ASN A 1 116 ? -4.021 1.114 -9.365 1.00 91.12 116 ASN A C 1
ATOM 891 O O . ASN A 1 116 ? -4.516 0.928 -10.471 1.00 91.12 116 ASN A O 1
ATOM 895 N N . VAL A 1 117 ? -3.083 2.026 -9.126 1.00 91.81 117 VAL A N 1
ATOM 896 C CA . VAL A 1 117 ? -2.402 2.765 -10.186 1.00 91.81 117 VAL A CA 1
ATOM 897 C C . VAL A 1 117 ? -1.107 2.029 -10.490 1.00 91.81 117 VAL A C 1
ATOM 899 O O . VAL A 1 117 ? -0.170 2.049 -9.683 1.00 91.81 117 VAL A O 1
ATOM 902 N N . ALA A 1 118 ? -1.073 1.372 -11.644 1.00 90.56 118 ALA A N 1
ATOM 903 C CA . ALA A 1 118 ? 0.083 0.637 -12.128 1.00 90.56 118 ALA A CA 1
ATOM 904 C C . ALA A 1 118 ? 0.874 1.485 -13.126 1.00 90.56 118 ALA A C 1
ATOM 906 O O . ALA A 1 118 ? 0.307 2.137 -14.005 1.00 90.56 118 ALA A O 1
ATOM 907 N N . SER A 1 119 ? 2.200 1.453 -13.019 1.00 91.00 119 SER A N 1
ATOM 908 C CA . SER A 1 119 ? 3.107 2.107 -13.960 1.00 91.00 119 SER A CA 1
ATOM 909 C C . SER A 1 119 ? 4.217 1.157 -14.383 1.00 91.00 119 SER A C 1
ATOM 911 O O . SER A 1 119 ? 4.767 0.425 -13.558 1.00 91.00 119 SER A O 1
ATOM 913 N N . ALA A 1 120 ? 4.547 1.183 -15.672 1.00 92.44 120 ALA A N 1
ATOM 914 C CA . ALA A 1 120 ? 5.649 0.454 -16.274 1.00 92.44 120 ALA A CA 1
ATOM 915 C C . ALA A 1 120 ? 6.526 1.425 -17.068 1.00 92.44 120 ALA A C 1
ATOM 917 O O . ALA A 1 120 ? 6.046 2.149 -17.943 1.00 92.44 120 ALA A O 1
ATOM 918 N N . SER A 1 121 ? 7.827 1.420 -16.790 1.00 93.12 121 SER A N 1
ATOM 919 C CA . SER A 1 121 ? 8.804 2.284 -17.455 1.00 93.12 121 SER A CA 1
ATOM 920 C C . SER A 1 121 ? 10.029 1.497 -17.900 1.00 93.12 121 SER A C 1
ATOM 922 O O . SER A 1 121 ? 10.492 0.611 -17.187 1.00 93.12 121 SER A O 1
ATOM 924 N N . TRP A 1 122 ? 10.553 1.826 -19.080 1.00 92.19 122 TRP A N 1
ATOM 925 C CA . TRP A 1 122 ? 11.795 1.257 -19.595 1.00 92.19 122 TRP A CA 1
ATOM 926 C C . TRP A 1 122 ? 12.946 2.241 -19.424 1.00 92.19 122 TRP A C 1
ATOM 928 O O . TRP A 1 122 ? 12.774 3.452 -19.570 1.00 92.19 122 TRP A O 1
ATOM 938 N N . LYS A 1 123 ? 14.150 1.730 -19.196 1.00 92.88 123 LYS A N 1
ATOM 939 C CA . LYS A 1 123 ? 15.379 2.513 -19.276 1.00 92.88 123 LYS A CA 1
ATOM 940 C C . LYS A 1 123 ? 16.473 1.698 -19.950 1.00 92.88 123 LYS A C 1
ATOM 942 O O . LYS A 1 123 ? 16.793 0.603 -19.503 1.00 92.88 123 LYS A O 1
ATOM 947 N N . TRP A 1 124 ? 17.090 2.258 -20.987 1.00 93.00 124 TRP A N 1
ATOM 948 C CA . TRP A 1 124 ? 18.307 1.689 -21.560 1.00 93.00 124 TRP A CA 1
ATOM 949 C C . TRP A 1 124 ? 19.483 1.835 -20.587 1.00 93.00 124 TRP A C 1
ATOM 951 O O . TRP A 1 124 ? 19.763 2.933 -20.103 1.00 93.00 124 TRP A O 1
ATOM 961 N N . ASN A 1 125 ? 20.187 0.732 -20.342 1.00 91.44 125 ASN A N 1
ATOM 962 C CA . ASN A 1 125 ? 21.461 0.706 -19.622 1.00 91.44 125 ASN A CA 1
ATOM 963 C C . ASN A 1 125 ? 22.634 0.730 -20.612 1.00 91.44 125 ASN A C 1
ATOM 965 O O . ASN A 1 125 ? 23.625 1.416 -20.377 1.00 91.44 125 ASN A O 1
ATOM 969 N N . ASN A 1 126 ? 22.490 0.030 -21.741 1.00 90.12 126 ASN A N 1
ATOM 970 C CA . ASN A 1 126 ? 23.393 0.078 -22.885 1.00 90.12 126 ASN A CA 1
ATOM 971 C C . ASN A 1 126 ? 22.583 -0.008 -24.191 1.00 90.12 126 ASN A C 1
ATOM 973 O O . ASN A 1 126 ? 21.838 -0.965 -24.394 1.00 90.12 126 ASN A O 1
ATOM 977 N N . ASN A 1 127 ? 22.728 0.977 -25.080 1.00 89.19 127 ASN A N 1
ATOM 978 C CA . ASN A 1 127 ? 21.995 1.047 -26.348 1.00 89.19 127 ASN A CA 1
ATOM 979 C C . ASN A 1 127 ? 22.942 1.384 -27.514 1.00 89.19 127 ASN A C 1
ATOM 981 O O . ASN A 1 127 ? 22.891 2.492 -28.053 1.00 89.19 127 ASN A O 1
ATOM 985 N N . PRO A 1 128 ? 23.830 0.453 -27.905 1.00 82.75 128 PRO A N 1
ATOM 986 C CA . PRO A 1 128 ? 24.842 0.723 -28.927 1.00 82.75 128 PRO A CA 1
ATOM 987 C C . PRO A 1 128 ? 24.248 0.902 -30.331 1.00 82.75 128 PRO A C 1
ATOM 989 O O . PRO A 1 128 ? 24.917 1.431 -31.212 1.00 82.75 128 PRO A O 1
ATOM 992 N N . TYR A 1 129 ? 22.999 0.480 -30.541 1.00 83.69 129 TYR A N 1
ATOM 993 C CA . TYR A 1 129 ? 22.314 0.540 -31.833 1.00 83.69 129 TYR A CA 1
ATOM 994 C C . TYR A 1 129 ? 21.345 1.724 -31.954 1.00 83.69 129 TYR A C 1
ATOM 996 O O . TYR A 1 129 ? 20.652 1.836 -32.960 1.00 83.69 129 TYR A O 1
ATOM 1004 N N . GLY A 1 130 ? 21.266 2.596 -30.938 1.00 84.94 130 GLY A N 1
ATOM 1005 C CA . GLY A 1 130 ? 20.353 3.743 -30.943 1.00 84.94 130 GLY A CA 1
ATOM 1006 C C . GLY A 1 130 ? 18.878 3.345 -31.060 1.00 84.94 130 GLY A C 1
ATOM 1007 O O . GLY A 1 130 ? 18.085 4.083 -31.641 1.00 84.94 130 GLY A O 1
ATOM 1008 N N . ALA A 1 131 ? 18.509 2.172 -30.538 1.00 82.31 131 ALA A N 1
ATOM 1009 C CA . ALA A 1 131 ? 17.148 1.662 -30.591 1.00 82.31 131 ALA A CA 1
ATOM 1010 C C . ALA A 1 131 ? 16.169 2.647 -29.924 1.00 82.31 131 ALA A C 1
ATOM 1012 O O . ALA A 1 131 ? 16.501 3.227 -28.880 1.00 82.31 131 ALA A O 1
ATOM 1013 N N . PRO A 1 132 ? 14.968 2.838 -30.495 1.00 81.88 132 PRO A N 1
ATOM 1014 C CA . PRO A 1 132 ? 13.975 3.741 -29.936 1.00 81.88 132 PRO A CA 1
ATOM 1015 C C . PRO A 1 132 ? 13.517 3.275 -28.551 1.00 81.88 132 PRO A C 1
ATOM 1017 O O . PRO A 1 132 ? 13.572 2.094 -28.202 1.00 81.88 132 PRO A O 1
ATOM 1020 N N . GLN A 1 133 ? 13.056 4.229 -27.748 1.00 83.50 133 GLN A N 1
ATOM 1021 C CA . GLN A 1 133 ? 12.481 3.949 -26.440 1.00 83.50 133 GLN A CA 1
ATOM 1022 C C . GLN A 1 133 ? 11.162 3.164 -26.616 1.00 83.50 133 GLN A C 1
ATOM 1024 O O . GLN A 1 133 ? 10.282 3.640 -27.338 1.00 83.50 133 GLN A O 1
ATOM 1029 N N . PRO A 1 134 ? 10.990 1.990 -25.978 1.00 80.00 134 PRO A N 1
ATOM 1030 C CA . PRO A 1 134 ? 9.716 1.283 -25.979 1.00 80.00 134 PRO A CA 1
ATOM 1031 C C . PRO A 1 134 ? 8.645 2.124 -25.282 1.00 80.00 134 PRO A C 1
ATOM 1033 O O . PRO A 1 134 ? 8.945 2.887 -24.360 1.00 80.00 134 PRO A O 1
ATOM 1036 N N . ALA A 1 135 ? 7.389 1.961 -25.693 1.00 76.56 135 ALA A N 1
ATOM 1037 C CA . ALA A 1 135 ? 6.277 2.654 -25.059 1.00 76.56 135 ALA A CA 1
ATOM 1038 C C . ALA A 1 135 ? 6.138 2.224 -23.587 1.00 76.56 135 ALA A C 1
ATOM 1040 O O . ALA A 1 135 ? 5.984 1.043 -23.284 1.00 76.56 135 ALA A O 1
ATOM 1041 N N . SER A 1 136 ? 6.189 3.194 -22.676 1.00 79.56 136 SER A N 1
ATOM 1042 C CA . SER A 1 136 ? 5.791 3.032 -21.276 1.00 79.56 136 SER A CA 1
ATOM 1043 C C . SER A 1 136 ? 4.275 3.155 -21.143 1.00 79.56 136 SER A C 1
ATOM 1045 O O . SER A 1 136 ? 3.659 3.934 -21.873 1.00 79.56 136 SER A O 1
ATOM 1047 N N . ALA A 1 137 ? 3.682 2.451 -20.184 1.00 70.00 137 ALA A N 1
ATOM 1048 C CA . ALA A 1 137 ? 2.248 2.510 -19.922 1.00 70.00 137 ALA A CA 1
ATOM 1049 C C . ALA A 1 137 ? 1.977 2.765 -18.437 1.00 70.00 137 ALA A C 1
ATOM 1051 O O . ALA A 1 137 ? 2.643 2.204 -17.567 1.00 70.00 137 ALA A O 1
ATOM 1052 N N . SER A 1 138 ? 0.968 3.587 -18.164 1.00 66.62 138 SER A N 1
ATOM 1053 C CA . SER A 1 138 ? 0.349 3.720 -16.848 1.00 66.62 138 SER A CA 1
ATOM 1054 C C . SER A 1 138 ? -1.140 3.440 -16.985 1.00 66.62 138 SER A C 1
ATOM 1056 O O . SER A 1 138 ? -1.777 4.002 -17.877 1.00 66.62 138 SER A O 1
ATOM 1058 N N . VAL A 1 139 ? -1.685 2.593 -16.118 1.00 61.12 139 VAL A N 1
ATOM 1059 C CA . VAL A 1 139 ? -3.106 2.228 -16.112 1.00 61.12 139 VAL A CA 1
ATOM 1060 C C . VAL A 1 139 ? -3.650 2.505 -14.714 1.00 61.12 139 VAL A C 1
ATOM 1062 O O . VAL A 1 139 ? -2.991 2.171 -13.726 1.00 61.12 139 VAL A O 1
ATOM 1065 N N . GLY A 1 140 ? -4.805 3.164 -14.636 1.00 47.81 140 GLY A N 1
ATOM 1066 C CA . GLY A 1 140 ? -5.477 3.545 -13.393 1.00 47.81 140 GLY A CA 1
ATOM 1067 C C . GLY A 1 140 ? -6.975 3.327 -13.479 1.00 47.81 140 GLY A C 1
ATOM 1068 O O . GLY A 1 140 ? -7.474 3.175 -14.619 1.00 47.81 140 GLY A O 1
#

Sequence (140 aa):
MKKFFLISVVTLLVLSQYSFAQVKPGNTFLGPKVALGGVGKASLGYGLNAEYLLSNNLGVGFTGMYSGYSEDYNFFGASGTWSYSNIYIMGMVTYHFDVFGSPSFDTYGAFNLGYNVASASWKWNNNPYGAPQPASASVG